Protein AF-A0ABD4Q4T1-F1 (afdb_monomer)

pLDDT: mean 94.78, std 2.32, range [81.69, 97.88]

Organism: Mycobacterium tuberculosis (NCBI:txid1773)

Nearest PDB structures (foldseek):
  1vzy-assembly1_A  TM=1.002E+00  e=9.423E-12  Bacillus subtilis subsp. subtilis str. 168
  1vq0-assembly1_B  TM=8.665E-01  e=4.776E-06  Thermotoga maritima
  1i7f-assembly1_A-2  TM=7.332E-01  e=3.291E-03  Escherichia coli
  1hw7-assembly1_A-2  TM=7.112E-01  e=4.563E-03  Escherichia coli
  3m7m-assembly1_X  TM=6.838E-01  e=7.209E-03  Escherichia coli K-12

Secondary structure (DSSP, 8-state):
-HHHHHHHHHHHHHHHHHHTT--TT-EEEEEEE-SSTT--EEEEEETTS-EEEEES-TT------TTSS--HHHHH-SSSEEEE-

Sequence (85 aa):
WPTASAAMGRTMTATVMMGAMLKGNQKLTVTVDGKGPIGRIIADADAQGNVRAYVDHPQTHFPLNDQGKLDVRRAVGTDGSIQVV

Structure (mmCIF, N/CA/C/O backbone):
data_AF-A0ABD4Q4T1-F1
#
_entry.id   AF-A0ABD4Q4T1-F1
#
loop_
_atom_site.group_PDB
_atom_site.id
_atom_site.type_symbol
_atom_site.label_atom_id
_atom_site.label_alt_id
_atom_site.label_comp_id
_atom_site.label_asym_id
_atom_site.label_entity_id
_atom_site.label_seq_id
_atom_site.pdbx_PDB_ins_code
_atom_site.Cartn_x
_atom_site.Ca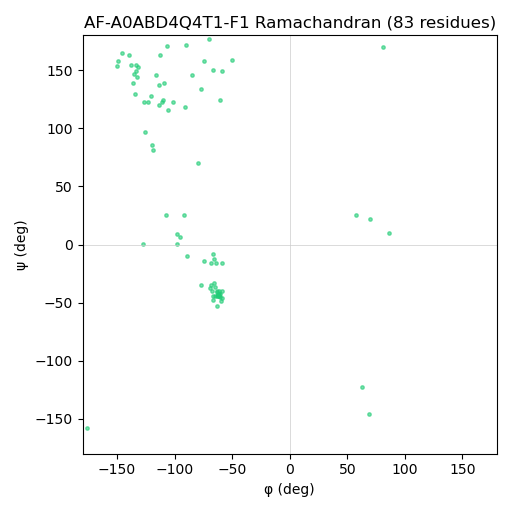rtn_y
_atom_site.Cartn_z
_atom_site.occupancy
_atom_site.B_iso_or_equiv
_atom_site.auth_seq_id
_atom_site.auth_comp_id
_atom_site.auth_asym_id
_atom_site.auth_atom_id
_atom_site.pdbx_PDB_model_num
ATOM 1 N N . TRP A 1 1 ? 15.993 -0.127 -3.059 1.00 81.69 1 TRP A N 1
ATOM 2 C CA . TRP A 1 1 ? 14.958 -0.345 -4.088 1.00 81.69 1 TRP A CA 1
ATOM 3 C C . TRP A 1 1 ? 13.940 0.794 -4.069 1.00 81.69 1 TRP A C 1
ATOM 5 O O . TRP A 1 1 ? 12.937 0.703 -3.371 1.00 81.69 1 TRP A O 1
ATOM 15 N N . PRO A 1 2 ? 14.215 1.902 -4.783 1.00 91.06 2 PRO A N 1
ATOM 16 C CA . PRO A 1 2 ? 13.476 3.161 -4.621 1.00 91.06 2 PRO A CA 1
ATOM 17 C C . PRO A 1 2 ? 11.990 3.082 -4.985 1.00 91.06 2 PRO A C 1
ATOM 19 O O . PRO A 1 2 ? 11.150 3.630 -4.276 1.00 91.06 2 PRO A O 1
ATOM 22 N N . THR A 1 3 ? 11.649 2.384 -6.072 1.00 93.69 3 THR A N 1
ATOM 23 C CA . THR A 1 3 ? 10.259 2.287 -6.543 1.00 93.69 3 THR A CA 1
ATOM 24 C C . THR A 1 3 ? 9.386 1.520 -5.553 1.00 93.69 3 THR A C 1
ATOM 26 O O . THR A 1 3 ? 8.294 1.984 -5.227 1.00 93.69 3 THR A O 1
ATOM 29 N N . ALA A 1 4 ? 9.885 0.398 -5.024 1.00 94.62 4 ALA A N 1
ATOM 30 C CA . ALA A 1 4 ? 9.191 -0.368 -3.995 1.00 94.62 4 ALA A CA 1
ATOM 31 C C . ALA A 1 4 ? 8.993 0.438 -2.702 1.00 94.62 4 ALA A C 1
ATOM 33 O O . ALA A 1 4 ? 7.885 0.485 -2.171 1.00 94.62 4 ALA A O 1
ATOM 34 N N . SER A 1 5 ? 10.026 1.154 -2.242 1.00 95.19 5 SER A N 1
ATOM 35 C CA . SER A 1 5 ? 9.923 2.037 -1.073 1.00 95.19 5 SER A CA 1
ATOM 36 C C . SER A 1 5 ? 8.912 3.168 -1.279 1.00 95.19 5 SER A C 1
ATOM 38 O O . SER A 1 5 ? 8.149 3.472 -0.369 1.00 95.19 5 SER A O 1
ATOM 40 N N . ALA A 1 6 ? 8.861 3.771 -2.471 1.00 95.69 6 ALA A N 1
ATOM 41 C CA . ALA A 1 6 ? 7.890 4.816 -2.785 1.00 95.69 6 ALA A CA 1
ATOM 42 C C . ALA A 1 6 ? 6.449 4.283 -2.830 1.00 95.69 6 ALA A C 1
ATOM 44 O O . ALA A 1 6 ? 5.537 4.958 -2.353 1.00 95.69 6 ALA A O 1
ATOM 45 N N . ALA A 1 7 ? 6.237 3.084 -3.380 1.00 95.94 7 ALA A N 1
ATOM 46 C CA . ALA A 1 7 ? 4.931 2.430 -3.396 1.00 95.94 7 ALA A CA 1
ATOM 47 C C . ALA A 1 7 ? 4.452 2.116 -1.969 1.00 95.94 7 ALA A C 1
ATOM 49 O O . ALA A 1 7 ? 3.386 2.570 -1.562 1.00 95.94 7 ALA A O 1
ATOM 50 N N . MET A 1 8 ? 5.289 1.426 -1.188 1.00 96.12 8 MET A N 1
ATOM 51 C CA . MET A 1 8 ? 5.001 1.066 0.201 1.00 96.12 8 MET A CA 1
ATOM 52 C C . MET A 1 8 ? 4.789 2.301 1.082 1.00 96.12 8 MET A C 1
ATOM 54 O O . MET A 1 8 ? 3.820 2.354 1.831 1.00 96.12 8 MET A O 1
ATOM 58 N N . GLY A 1 9 ? 5.648 3.318 0.959 1.00 96.25 9 GLY A N 1
ATOM 59 C CA . GLY A 1 9 ? 5.550 4.552 1.738 1.00 96.25 9 GLY A CA 1
ATOM 60 C C . GLY A 1 9 ? 4.240 5.300 1.491 1.00 96.25 9 GLY A C 1
ATOM 61 O O . GLY A 1 9 ? 3.587 5.709 2.445 1.00 96.25 9 GLY A O 1
ATOM 62 N N . ARG A 1 10 ? 3.793 5.405 0.231 1.00 96.69 10 ARG A N 1
ATOM 63 C CA . ARG A 1 10 ? 2.487 6.005 -0.101 1.00 96.69 10 ARG A CA 1
ATOM 64 C C . ARG A 1 10 ? 1.331 5.230 0.525 1.00 96.69 10 ARG A C 1
ATOM 66 O O . ARG A 1 10 ? 0.435 5.847 1.097 1.00 96.69 10 ARG A O 1
ATOM 73 N N . THR A 1 11 ? 1.367 3.899 0.456 1.00 96.56 11 THR A N 1
ATOM 74 C CA . THR A 1 11 ? 0.348 3.052 1.089 1.00 96.56 11 THR A CA 1
ATOM 75 C C . THR A 1 11 ? 0.358 3.217 2.608 1.00 96.56 11 THR A C 1
ATOM 77 O O . THR A 1 11 ? -0.703 3.409 3.193 1.00 96.56 11 THR A O 1
ATOM 80 N N . MET A 1 12 ? 1.526 3.237 3.255 1.00 96.62 12 MET A N 1
ATOM 81 C CA . MET A 1 12 ? 1.646 3.479 4.700 1.00 96.62 12 MET A CA 1
ATOM 82 C C . MET A 1 12 ? 1.065 4.833 5.108 1.00 96.62 12 MET A C 1
ATOM 84 O O . MET A 1 12 ? 0.300 4.901 6.065 1.00 96.62 12 MET A O 1
ATOM 88 N N . THR A 1 13 ? 1.381 5.902 4.373 1.00 96.62 13 THR A N 1
ATOM 89 C CA . THR A 1 13 ? 0.840 7.237 4.657 1.00 96.62 13 THR A CA 1
ATOM 90 C C . THR A 1 13 ? -0.682 7.266 4.509 1.00 96.62 13 THR A C 1
ATOM 92 O O . THR A 1 13 ? -1.369 7.811 5.367 1.00 96.62 13 THR A O 1
ATOM 95 N N . ALA A 1 14 ? -1.238 6.637 3.470 1.00 96.56 14 ALA A N 1
ATOM 96 C CA . ALA A 1 14 ? -2.690 6.509 3.333 1.00 96.56 14 ALA A CA 1
ATOM 97 C C . ALA A 1 14 ? -3.308 5.716 4.499 1.00 96.56 14 ALA A C 1
ATOM 99 O O . ALA A 1 14 ? -4.324 6.120 5.060 1.00 96.56 14 ALA A O 1
ATOM 100 N N . THR A 1 15 ? -2.655 4.625 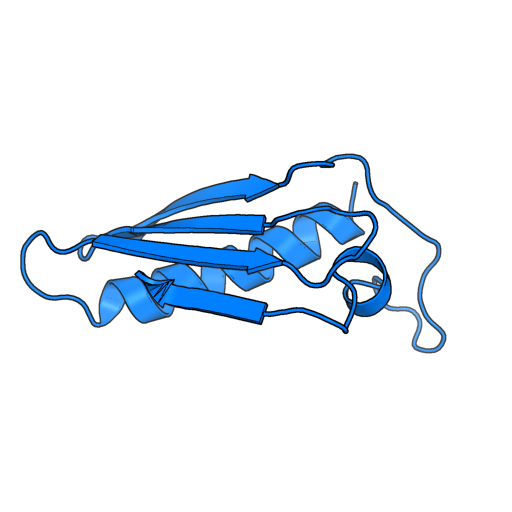4.897 1.00 96.19 15 THR A N 1
ATOM 101 C CA . THR A 1 15 ? -3.112 3.733 5.971 1.00 96.19 15 THR A CA 1
ATOM 102 C C . THR A 1 15 ? -3.116 4.442 7.321 1.00 96.19 15 THR A C 1
ATOM 104 O O . THR A 1 15 ? -4.112 4.362 8.029 1.00 96.19 15 THR A O 1
ATOM 107 N N . VAL A 1 16 ? -2.070 5.202 7.666 1.00 95.38 16 VAL A N 1
ATOM 108 C CA . VAL A 1 16 ? -2.026 5.941 8.940 1.00 95.38 16 VAL A CA 1
ATOM 109 C C . VAL A 1 16 ? -3.043 7.085 8.980 1.00 95.38 16 VAL A C 1
ATOM 111 O O . VAL A 1 16 ? -3.650 7.319 10.021 1.00 95.38 16 VAL A O 1
ATOM 114 N N . MET A 1 17 ? -3.302 7.757 7.849 1.00 95.69 17 MET A N 1
ATOM 115 C CA . MET A 1 17 ? -4.365 8.767 7.767 1.00 95.69 17 MET A CA 1
ATOM 116 C C . MET A 1 17 ? -5.749 8.153 8.008 1.00 95.69 17 MET A C 1
ATOM 118 O O . MET A 1 17 ? -6.561 8.755 8.703 1.00 95.69 17 MET A O 1
ATOM 122 N N . MET A 1 18 ? -6.011 6.952 7.478 1.00 94.81 18 MET A N 1
ATOM 123 C CA . MET A 1 18 ? -7.244 6.216 7.778 1.00 94.81 18 MET A CA 1
ATOM 124 C C . MET A 1 18 ? -7.265 5.718 9.232 1.00 94.81 18 MET A C 1
ATOM 126 O O . MET A 1 18 ? -8.303 5.785 9.883 1.00 94.81 18 MET A O 1
ATOM 130 N N . GLY A 1 19 ? -6.119 5.282 9.764 1.00 94.12 19 GLY A N 1
ATOM 131 C C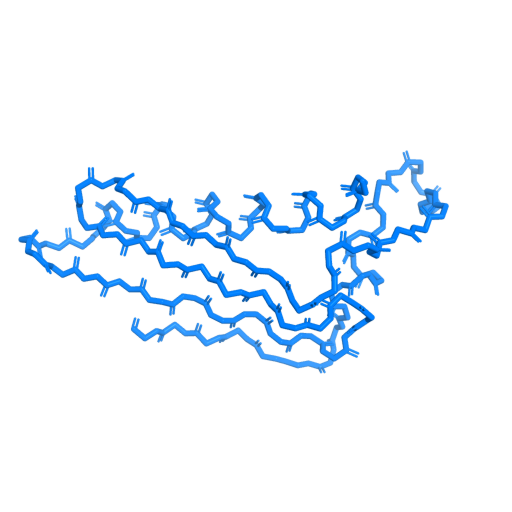A . GLY A 1 19 ? -5.962 4.858 11.156 1.00 94.12 19 GLY A CA 1
ATOM 132 C C . GLY A 1 19 ? -6.314 5.974 12.138 1.00 94.12 19 GLY A C 1
ATOM 133 O O . GLY A 1 19 ? -7.041 5.744 13.096 1.00 94.12 19 GLY A O 1
ATOM 134 N N . ALA A 1 20 ? -5.925 7.215 11.837 1.00 92.88 20 ALA A N 1
ATOM 135 C CA . ALA A 1 20 ? -6.275 8.392 12.635 1.00 92.88 20 ALA A CA 1
ATOM 136 C C . ALA A 1 20 ? -7.789 8.697 12.684 1.00 92.88 20 ALA A C 1
ATOM 138 O O . ALA A 1 20 ? -8.230 9.463 13.539 1.00 92.88 20 ALA A O 1
ATOM 139 N N . MET A 1 21 ? -8.594 8.117 11.784 1.00 93.31 21 MET A N 1
ATOM 140 C CA . MET A 1 21 ? -10.059 8.244 11.793 1.00 93.31 21 MET A CA 1
ATOM 141 C C . MET A 1 21 ? -10.748 7.163 12.640 1.00 93.31 21 MET A C 1
ATOM 143 O O . MET A 1 21 ? -11.956 7.245 12.882 1.00 93.31 21 MET A O 1
ATOM 147 N N . LEU A 1 22 ? -10.004 6.146 13.083 1.00 93.56 22 LEU A N 1
ATOM 148 C CA . LEU A 1 22 ? -10.509 5.067 13.923 1.00 93.56 22 LEU A CA 1
ATOM 149 C C . LEU A 1 22 ? -10.725 5.531 15.370 1.00 93.56 22 LEU A C 1
ATOM 151 O O . LEU A 1 22 ? -10.138 6.508 15.831 1.00 93.56 22 LEU A O 1
ATOM 155 N N . LYS A 1 23 ? -11.576 4.814 16.113 1.00 91.75 23 LYS A N 1
ATOM 156 C CA . LYS A 1 23 ? -11.874 5.119 17.522 1.00 91.75 23 LYS A CA 1
ATOM 157 C C . LYS A 1 23 ? -11.427 3.992 18.448 1.00 91.75 23 LYS A C 1
ATOM 159 O O . LYS A 1 23 ? -11.547 2.810 18.126 1.00 91.75 23 LYS A O 1
ATOM 164 N N . GLY A 1 24 ? -10.991 4.360 19.651 1.00 92.44 24 GLY A N 1
ATOM 165 C CA . GLY A 1 24 ? -10.625 3.404 20.698 1.00 92.44 24 GLY A CA 1
ATOM 166 C C . GLY A 1 24 ? -9.439 2.531 20.287 1.00 92.44 24 GLY A C 1
ATOM 167 O O . GLY A 1 24 ? -8.379 3.050 19.968 1.00 92.44 24 GLY A O 1
ATOM 168 N N . ASN A 1 25 ? -9.633 1.211 20.289 1.00 91.44 25 ASN A N 1
ATOM 169 C CA . ASN A 1 25 ? -8.615 0.212 19.934 1.00 91.44 25 ASN A CA 1
ATOM 170 C C . ASN A 1 25 ? -8.879 -0.456 18.574 1.00 91.44 25 ASN A C 1
ATOM 172 O O . ASN A 1 25 ? -8.492 -1.602 18.338 1.00 91.44 25 ASN A O 1
ATOM 176 N N . GLN A 1 26 ? -9.585 0.237 17.682 1.00 93.88 26 GLN A N 1
ATOM 177 C CA . GLN A 1 26 ? -9.766 -0.234 16.318 1.00 93.88 26 GLN A CA 1
ATOM 178 C C . GLN A 1 26 ? -8.435 -0.226 15.556 1.00 93.88 26 GLN A C 1
ATOM 180 O O . GLN A 1 26 ? -7.547 0.596 15.795 1.00 93.88 26 GLN A O 1
ATOM 185 N N . LYS A 1 27 ? -8.333 -1.157 14.612 1.00 94.50 27 LYS A N 1
ATOM 186 C CA . LYS A 1 27 ? -7.244 -1.277 13.649 1.00 94.50 27 LYS A CA 1
ATOM 187 C C . LYS A 1 27 ? -7.844 -1.490 12.272 1.00 94.50 27 LYS A C 1
ATOM 189 O O . LYS A 1 27 ? -8.952 -2.014 12.180 1.00 94.50 27 LYS A O 1
ATOM 194 N N . LEU A 1 28 ? -7.095 -1.115 11.249 1.00 95.88 28 LEU A N 1
ATOM 195 C CA . LEU A 1 28 ? -7.438 -1.407 9.869 1.00 95.88 28 LEU A CA 1
ATOM 196 C C . LEU A 1 28 ? -6.239 -1.991 9.132 1.00 95.88 28 LEU A C 1
ATOM 198 O O . LEU A 1 28 ? -5.087 -1.690 9.459 1.00 95.88 28 LEU A O 1
ATOM 202 N N . THR A 1 29 ? -6.534 -2.782 8.113 1.00 97.19 29 THR A N 1
ATOM 203 C CA . THR A 1 29 ? -5.565 -3.372 7.197 1.00 97.19 29 THR A CA 1
ATOM 204 C C . THR A 1 29 ? -5.910 -2.956 5.774 1.00 97.19 29 THR A C 1
ATOM 206 O O . THR A 1 29 ? -6.999 -3.231 5.274 1.00 97.19 29 THR A O 1
ATOM 209 N N . VAL A 1 30 ? -4.959 -2.324 5.094 1.00 97.69 30 VAL A N 1
ATOM 210 C CA . VAL A 1 30 ? -5.028 -1.981 3.674 1.00 97.69 30 VAL A CA 1
ATOM 211 C C . VAL A 1 30 ? -4.208 -2.987 2.889 1.00 97.69 30 VAL A C 1
ATOM 213 O O . VAL A 1 30 ? -3.004 -3.120 3.101 1.00 97.69 30 VAL A O 1
ATOM 216 N N . THR A 1 31 ? -4.846 -3.658 1.939 1.00 97.44 31 THR A N 1
ATOM 217 C CA . THR A 1 31 ? -4.181 -4.529 0.968 1.00 97.44 31 THR A CA 1
ATOM 218 C C . THR A 1 31 ? -4.321 -3.931 -0.422 1.00 97.44 31 THR A C 1
ATOM 220 O O . THR A 1 31 ? -5.430 -3.753 -0.917 1.00 97.44 31 THR A O 1
ATOM 223 N N . VAL A 1 32 ? -3.197 -3.633 -1.067 1.00 97.56 32 VAL A N 1
ATOM 224 C CA . VAL A 1 32 ? -3.132 -3.193 -2.463 1.00 97.56 32 VAL A CA 1
ATOM 225 C C . VAL A 1 32 ? -2.596 -4.346 -3.299 1.00 97.56 32 VAL A C 1
ATOM 227 O O . VAL A 1 32 ? -1.446 -4.752 -3.135 1.00 97.56 32 VAL A O 1
ATOM 230 N N . ASP A 1 33 ? -3.418 -4.853 -4.211 1.00 96.50 33 ASP A N 1
ATOM 231 C CA . ASP A 1 33 ? -3.035 -5.861 -5.198 1.00 96.50 33 ASP A CA 1
ATOM 232 C C . ASP A 1 33 ? -3.377 -5.331 -6.588 1.00 96.50 33 ASP A C 1
ATOM 234 O O . ASP A 1 33 ? -4.527 -5.414 -7.003 1.00 96.50 33 ASP A O 1
ATOM 238 N N . GLY A 1 34 ? -2.398 -4.757 -7.291 1.00 95.50 34 GLY A N 1
ATOM 239 C CA . GLY A 1 34 ? -2.573 -4.230 -8.650 1.00 95.50 34 GLY A CA 1
ATOM 240 C C . GLY A 1 34 ? -2.118 -5.182 -9.760 1.00 95.50 34 GLY A C 1
ATOM 241 O O . GLY A 1 34 ? -2.025 -4.750 -10.909 1.00 95.50 34 GLY A O 1
ATOM 242 N N . LYS A 1 35 ? -1.786 -6.441 -9.425 1.00 95.69 35 LYS A N 1
ATOM 243 C CA . LYS A 1 35 ? -1.195 -7.444 -10.338 1.00 95.69 35 LYS A CA 1
ATOM 244 C C . LYS A 1 35 ? 0.121 -7.019 -11.002 1.00 95.69 35 LYS A C 1
ATOM 246 O O . LYS A 1 35 ? 0.486 -7.514 -12.065 1.00 95.69 35 LYS A O 1
ATOM 251 N N . GLY A 1 36 ? 0.860 -6.116 -10.363 1.00 95.00 36 GLY A N 1
ATOM 252 C CA . GLY A 1 36 ? 2.190 -5.702 -10.788 1.00 95.00 36 GLY A CA 1
ATOM 253 C C . GLY A 1 36 ? 3.338 -6.536 -10.198 1.00 95.00 36 GLY A C 1
ATOM 254 O O . GLY A 1 36 ? 3.150 -7.342 -9.286 1.00 95.00 36 GLY A O 1
ATOM 255 N N . PRO A 1 37 ? 4.569 -6.307 -10.680 1.00 95.44 37 PRO A N 1
ATOM 256 C CA . PRO A 1 37 ? 5.786 -7.008 -10.264 1.00 95.44 37 PRO A CA 1
ATOM 257 C C . PRO A 1 37 ? 6.215 -6.755 -8.809 1.00 95.44 37 PRO A C 1
ATOM 259 O O . PRO A 1 37 ? 7.085 -7.459 -8.308 1.00 95.44 37 PRO A O 1
ATOM 262 N N . ILE A 1 38 ? 5.652 -5.769 -8.102 1.00 95.44 38 ILE A N 1
ATOM 263 C CA . ILE A 1 38 ? 5.884 -5.616 -6.654 1.00 95.44 38 ILE A CA 1
ATOM 264 C C . ILE A 1 38 ? 5.112 -6.663 -5.828 1.00 95.44 38 ILE A C 1
ATOM 266 O O . ILE A 1 38 ? 5.427 -6.881 -4.659 1.00 95.44 38 ILE A O 1
ATOM 270 N N . GLY A 1 39 ? 4.139 -7.347 -6.442 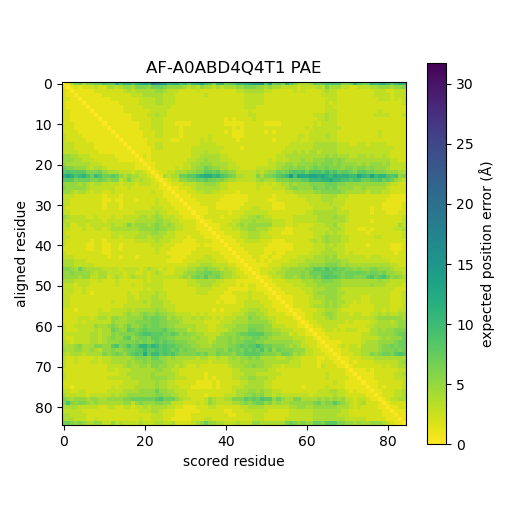1.00 95.62 39 GLY A N 1
ATOM 271 C CA . GLY A 1 39 ? 3.167 -8.192 -5.756 1.00 95.62 39 GLY A CA 1
ATOM 272 C C . GLY A 1 39 ? 2.205 -7.361 -4.909 1.00 95.62 39 GLY A C 1
ATOM 273 O O . GLY A 1 39 ? 1.847 -6.241 -5.282 1.00 95.62 39 GLY A O 1
ATOM 274 N N . ARG A 1 40 ? 1.773 -7.904 -3.770 1.00 96.56 40 ARG A N 1
ATOM 275 C CA . ARG A 1 40 ? 0.851 -7.208 -2.869 1.00 96.56 40 ARG A CA 1
ATOM 276 C C . ARG A 1 40 ? 1.607 -6.281 -1.929 1.00 96.56 40 ARG A C 1
ATOM 278 O O . ARG A 1 40 ? 2.711 -6.591 -1.482 1.00 96.56 40 ARG A O 1
ATOM 285 N N . ILE A 1 41 ? 0.979 -5.157 -1.606 1.00 97.62 41 ILE A N 1
ATOM 286 C CA . ILE A 1 41 ? 1.406 -4.242 -0.545 1.00 97.62 41 ILE A CA 1
ATOM 287 C C . ILE A 1 41 ? 0.373 -4.341 0.565 1.00 97.62 41 ILE A C 1
ATOM 289 O O . ILE A 1 41 ? -0.806 -4.090 0.324 1.00 97.62 41 ILE A O 1
ATOM 293 N N . ILE A 1 42 ? 0.808 -4.689 1.769 1.00 97.62 42 ILE A N 1
ATOM 294 C CA . ILE A 1 42 ? -0.073 -4.827 2.929 1.00 97.62 42 ILE A CA 1
ATOM 295 C C . ILE A 1 42 ? 0.402 -3.854 3.997 1.00 97.62 42 ILE A C 1
ATOM 297 O O . ILE A 1 42 ? 1.587 -3.837 4.332 1.00 97.62 42 ILE A O 1
ATOM 301 N N . ALA A 1 43 ? -0.509 -3.033 4.509 1.00 97.88 43 ALA A N 1
ATOM 302 C CA . ALA A 1 43 ? -0.241 -2.051 5.546 1.00 97.88 43 ALA A CA 1
ATOM 303 C C . ALA A 1 43 ? -1.323 -2.101 6.627 1.00 97.88 43 ALA A C 1
ATOM 305 O O . ALA A 1 43 ? -2.507 -2.019 6.320 1.00 97.88 43 ALA A O 1
ATOM 306 N N . ASP A 1 44 ? -0.911 -2.181 7.888 1.00 97.00 44 ASP A N 1
ATOM 307 C CA . ASP A 1 44 ? -1.800 -2.103 9.044 1.00 97.00 44 ASP A CA 1
ATOM 308 C C . ASP A 1 44 ? -1.574 -0.777 9.762 1.00 97.00 44 ASP A C 1
ATOM 310 O O . ASP A 1 44 ? -0.419 -0.387 9.965 1.00 97.00 44 ASP A O 1
ATOM 314 N N . ALA A 1 45 ? -2.650 -0.131 10.206 1.00 97.19 45 ALA A N 1
ATOM 315 C CA . ALA A 1 45 ? -2.574 0.975 11.153 1.00 97.19 45 ALA A CA 1
ATOM 316 C C . ALA A 1 45 ? -3.599 0.824 12.278 1.00 97.19 45 ALA A C 1
ATOM 318 O O . ALA A 1 45 ? -4.684 0.271 12.083 1.00 97.19 45 ALA A O 1
ATOM 319 N N . ASP A 1 46 ? -3.254 1.336 13.455 1.00 94.75 46 ASP A N 1
ATOM 320 C CA . ASP A 1 46 ? -4.169 1.456 14.587 1.00 94.75 46 ASP A CA 1
ATOM 321 C C . ASP A 1 46 ? -4.603 2.910 14.833 1.00 94.75 46 ASP A C 1
ATOM 323 O O . ASP A 1 46 ? -4.076 3.859 14.247 1.00 94.75 46 ASP A O 1
ATOM 327 N N . ALA A 1 47 ? -5.582 3.079 15.725 1.00 94.19 47 ALA A N 1
ATOM 328 C CA . ALA A 1 47 ? -6.080 4.389 16.146 1.00 94.19 47 ALA A CA 1
ATOM 329 C C . ALA A 1 47 ? -5.060 5.227 16.949 1.00 94.19 47 ALA A C 1
ATOM 331 O O . ALA A 1 47 ? -5.323 6.390 17.248 1.00 94.19 47 ALA A O 1
ATOM 332 N N . GLN A 1 48 ? -3.911 4.654 17.323 1.00 91.75 48 GLN A N 1
ATOM 333 C CA . GLN A 1 48 ? -2.860 5.317 18.103 1.00 91.75 48 GLN A CA 1
ATOM 334 C C . GLN A 1 48 ? -1.731 5.855 17.210 1.00 91.75 48 GLN A C 1
ATOM 336 O O . GLN A 1 48 ? -0.787 6.465 17.709 1.00 91.75 48 GLN A O 1
ATOM 341 N N . GLY A 1 49 ? -1.836 5.666 15.891 1.00 87.56 49 GLY A N 1
ATOM 342 C CA . GLY A 1 49 ? -0.849 6.132 14.921 1.00 87.56 49 GLY A CA 1
ATOM 343 C C . GLY A 1 49 ? 0.313 5.164 14.702 1.00 87.56 49 GLY A C 1
ATOM 344 O O . GLY A 1 49 ? 1.274 5.526 14.020 1.00 87.56 49 GLY A O 1
ATOM 345 N N . ASN A 1 50 ? 0.242 3.934 15.222 1.00 94.25 50 ASN A N 1
ATOM 346 C CA . ASN A 1 50 ? 1.212 2.904 14.872 1.00 94.25 50 ASN A CA 1
ATOM 347 C C . ASN A 1 50 ? 0.883 2.358 13.483 1.00 94.25 50 ASN A C 1
ATOM 349 O O . ASN A 1 50 ? -0.268 2.037 13.186 1.00 94.25 50 ASN A O 1
ATOM 353 N N . VAL A 1 51 ? 1.903 2.220 12.636 1.00 95.69 51 VAL A N 1
ATOM 354 C CA . VAL A 1 51 ? 1.763 1.690 11.278 1.00 95.69 51 VAL A CA 1
ATOM 355 C C . VAL A 1 51 ? 2.881 0.702 10.973 1.00 95.69 51 VAL A C 1
ATOM 357 O O . VAL A 1 51 ? 4.044 0.925 11.309 1.00 95.69 51 VAL A O 1
ATOM 360 N N . ARG A 1 52 ? 2.536 -0.392 10.299 1.00 96.12 52 ARG A N 1
ATOM 361 C CA . ARG A 1 52 ? 3.493 -1.361 9.752 1.00 96.12 52 ARG A CA 1
ATOM 362 C C . ARG A 1 52 ? 3.076 -1.733 8.341 1.00 96.12 52 ARG A C 1
ATOM 364 O O . ARG A 1 52 ? 1.886 -1.788 8.054 1.00 96.12 52 ARG A O 1
ATOM 371 N N . ALA A 1 53 ? 4.037 -2.008 7.470 1.00 96.12 53 ALA A N 1
ATOM 372 C CA . ALA A 1 53 ? 3.740 -2.485 6.129 1.00 96.12 53 ALA A CA 1
ATOM 373 C C . ALA A 1 53 ? 4.827 -3.411 5.603 1.00 96.12 53 ALA A C 1
ATOM 375 O O . ALA A 1 53 ? 5.973 -3.366 6.051 1.00 96.12 53 ALA A O 1
ATOM 376 N N . TYR A 1 54 ? 4.450 -4.227 4.629 1.00 96.31 54 TYR A N 1
ATOM 377 C CA . TYR A 1 54 ? 5.363 -5.060 3.867 1.00 96.31 54 TYR A CA 1
ATOM 378 C C . TYR A 1 54 ? 4.888 -5.192 2.419 1.00 96.31 54 TYR A C 1
ATOM 380 O O . TYR A 1 54 ? 3.750 -4.865 2.072 1.00 96.31 54 TYR A O 1
ATOM 388 N N . VAL A 1 55 ? 5.802 -5.654 1.572 1.00 96.69 55 VAL A N 1
ATOM 389 C CA . VAL A 1 55 ? 5.572 -5.904 0.149 1.00 96.69 55 VAL A CA 1
ATOM 390 C C . VAL A 1 55 ? 6.113 -7.282 -0.211 1.00 96.69 55 VAL A C 1
ATOM 392 O O . VAL A 1 55 ? 7.147 -7.677 0.328 1.00 96.69 55 VAL A O 1
ATOM 395 N N . ASP A 1 56 ? 5.442 -7.998 -1.115 1.00 95.81 56 ASP A N 1
ATOM 396 C CA . ASP A 1 56 ? 5.857 -9.352 -1.521 1.00 95.81 56 ASP A CA 1
ATOM 397 C C . ASP A 1 56 ? 7.252 -9.340 -2.187 1.00 95.81 56 ASP A C 1
ATOM 399 O O . ASP A 1 56 ? 8.107 -10.164 -1.867 1.00 95.81 56 ASP A O 1
ATOM 403 N N . HIS A 1 57 ? 7.518 -8.368 -3.071 1.00 95.88 57 HIS A N 1
ATOM 404 C CA . HIS A 1 57 ? 8.802 -8.230 -3.770 1.00 95.88 57 HIS A CA 1
ATOM 405 C C . HIS A 1 57 ? 9.469 -6.877 -3.455 1.00 95.88 57 HIS A C 1
ATOM 407 O O . HIS A 1 57 ? 9.335 -5.910 -4.212 1.00 95.88 57 HIS A O 1
ATOM 413 N N . PRO A 1 58 ? 10.236 -6.767 -2.349 1.00 94.19 58 PRO A N 1
ATOM 414 C CA . PRO A 1 58 ? 10.871 -5.508 -1.944 1.00 94.19 58 PRO A CA 1
ATOM 415 C C . PRO A 1 58 ? 11.987 -5.066 -2.895 1.00 94.19 58 PRO A C 1
ATOM 417 O O . PRO A 1 58 ? 12.402 -3.907 -2.868 1.00 94.19 58 PRO A O 1
ATOM 420 N N . GLN A 1 59 ? 12.466 -5.978 -3.743 1.00 94.56 59 GLN A N 1
ATOM 421 C CA . GLN A 1 59 ? 13.539 -5.752 -4.704 1.00 94.56 59 GLN A CA 1
ATOM 422 C C . GLN A 1 59 ? 13.041 -5.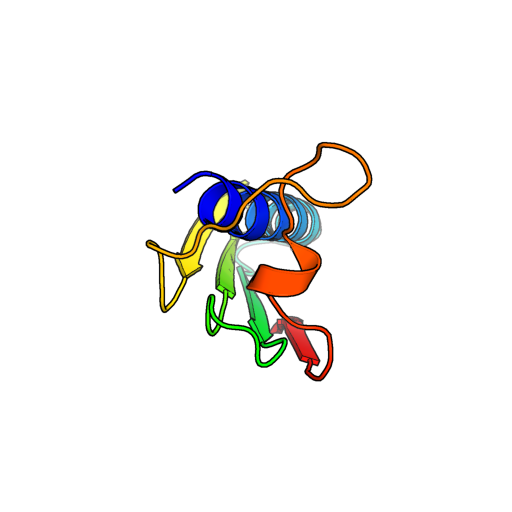308 -6.090 1.00 94.56 59 GLN A C 1
ATOM 424 O O . GLN A 1 59 ? 13.709 -5.507 -7.097 1.00 94.56 59 GLN A O 1
ATOM 429 N N . THR A 1 60 ? 11.862 -4.687 -6.163 1.00 91.94 60 THR A N 1
ATOM 430 C CA . THR A 1 60 ? 11.292 -4.216 -7.431 1.00 91.94 60 THR A CA 1
ATOM 431 C C . THR A 1 60 ? 11.703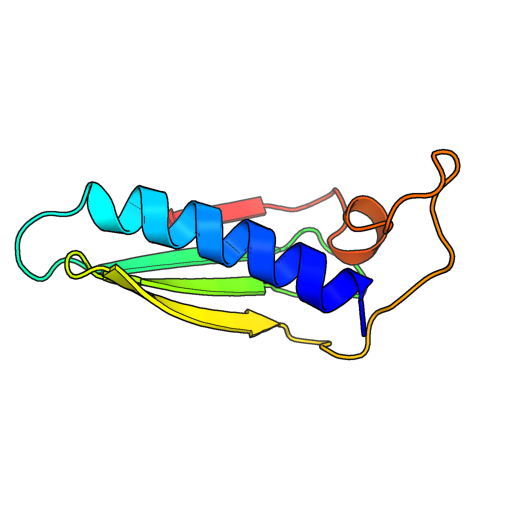 -2.767 -7.714 1.00 91.94 60 THR A C 1
ATOM 433 O O . THR A 1 60 ? 11.383 -1.837 -6.964 1.00 91.94 60 THR A O 1
ATOM 436 N N . HIS A 1 61 ? 12.426 -2.552 -8.815 1.00 92.12 61 HIS A N 1
ATOM 437 C CA . HIS A 1 61 ? 12.803 -1.229 -9.319 1.00 92.12 61 HIS A CA 1
ATOM 438 C C . HIS A 1 61 ? 12.946 -1.238 -10.841 1.00 92.12 61 HIS A C 1
ATOM 440 O O . HIS A 1 61 ? 13.245 -2.263 -11.447 1.00 92.12 61 HIS A O 1
ATOM 446 N N . PHE A 1 62 ? 12.738 -0.069 -11.435 1.00 92.25 62 PHE A N 1
ATOM 447 C CA . PHE A 1 62 ? 12.763 0.173 -12.871 1.00 92.25 62 PHE A CA 1
ATOM 448 C C . PHE A 1 62 ? 13.469 1.502 -13.139 1.00 92.25 62 PHE A C 1
ATOM 450 O O . PHE A 1 62 ? 13.554 2.329 -12.221 1.00 92.25 62 PHE A O 1
ATOM 457 N N . PRO A 1 63 ? 13.899 1.749 -14.388 1.00 93.38 63 PRO A N 1
ATOM 458 C CA . PRO A 1 63 ? 14.207 3.096 -14.843 1.00 93.38 63 PRO A CA 1
ATOM 459 C C . PRO A 1 63 ? 13.072 4.080 -14.528 1.00 93.38 63 PRO A C 1
ATOM 461 O O . PRO A 1 63 ? 11.920 3.688 -14.316 1.00 93.38 63 PRO A O 1
ATOM 464 N N . LEU A 1 64 ? 13.412 5.367 -14.489 1.00 93.81 64 LEU A N 1
ATOM 465 C CA . LEU A 1 64 ? 12.423 6.427 -14.325 1.00 93.81 64 LEU A CA 1
ATOM 466 C C . LEU A 1 64 ? 11.393 6.371 -15.463 1.00 93.81 64 LEU A C 1
ATOM 468 O O . LEU A 1 64 ? 11.711 5.963 -16.579 1.00 93.81 64 LEU A O 1
ATOM 472 N N . ASN A 1 65 ? 10.164 6.780 -15.163 1.00 93.12 65 ASN A N 1
ATOM 473 C CA . ASN A 1 65 ? 9.122 6.930 -16.172 1.00 93.12 65 ASN A CA 1
ATOM 474 C C . ASN A 1 65 ? 9.419 8.120 -17.107 1.00 93.12 65 ASN A C 1
ATOM 476 O O . ASN A 1 65 ? 10.346 8.894 -16.866 1.00 93.12 65 ASN A O 1
ATOM 480 N N . ASP A 1 66 ? 8.574 8.327 -18.119 1.00 92.62 66 ASP A N 1
ATOM 481 C CA . ASP A 1 66 ? 8.716 9.416 -19.104 1.00 92.62 66 ASP A CA 1
ATOM 482 C C . ASP A 1 66 ? 8.716 10.829 -18.484 1.00 92.62 66 ASP A C 1
ATOM 484 O O . ASP A 1 66 ? 9.130 1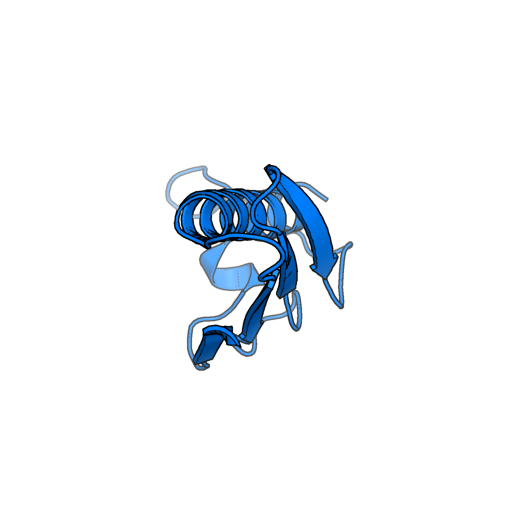1.797 -19.114 1.00 92.62 66 ASP A O 1
ATOM 488 N N . GLN A 1 67 ? 8.272 10.962 -17.229 1.00 93.31 67 GLN A N 1
ATOM 489 C CA . GLN A 1 67 ? 8.283 12.212 -16.462 1.00 93.31 67 GLN A CA 1
ATOM 490 C C . GLN A 1 67 ? 9.521 12.357 -15.561 1.00 93.31 67 GLN A C 1
ATOM 492 O O . GLN A 1 67 ? 9.570 13.265 -14.728 1.00 93.31 67 GLN A O 1
ATOM 497 N N . GLY A 1 68 ? 10.490 11.443 -15.648 1.00 92.44 68 GLY A N 1
ATOM 498 C CA . GLY A 1 68 ? 11.674 11.427 -14.788 1.00 92.44 68 GLY A CA 1
ATOM 499 C C . GLY A 1 68 ? 11.379 11.066 -13.326 1.00 92.44 68 GLY A C 1
ATOM 500 O O . GLY A 1 68 ? 12.152 11.418 -12.438 1.00 92.44 68 GLY A O 1
ATOM 501 N N . LYS A 1 69 ? 10.259 10.387 -13.037 1.00 94.12 69 LYS A N 1
ATOM 502 C CA . LYS A 1 69 ? 9.852 9.975 -11.681 1.00 94.12 69 LYS A CA 1
ATOM 503 C C . LYS A 1 69 ? 9.896 8.459 -11.505 1.00 94.12 69 LYS A C 1
ATOM 505 O O . LYS A 1 69 ? 9.908 7.697 -12.466 1.00 94.12 69 LYS A O 1
ATOM 510 N N . LEU A 1 70 ? 9.887 8.013 -10.248 1.00 93.56 70 LEU A N 1
ATOM 511 C CA . LEU A 1 70 ? 9.793 6.591 -9.912 1.00 93.56 70 LEU A CA 1
ATOM 512 C C . LEU A 1 70 ? 8.490 5.995 -10.453 1.00 93.56 70 LEU A C 1
ATOM 514 O O . LEU A 1 70 ? 7.398 6.460 -10.110 1.00 93.56 70 LEU A O 1
ATOM 518 N N . ASP A 1 71 ? 8.614 4.935 -11.250 1.00 94.94 71 ASP A N 1
ATOM 519 C CA . ASP A 1 71 ? 7.477 4.283 -11.898 1.00 94.94 71 ASP A CA 1
ATOM 520 C C . ASP A 1 71 ? 6.722 3.335 -10.949 1.00 94.94 71 ASP A C 1
ATOM 522 O O . ASP A 1 71 ? 6.769 2.107 -11.042 1.00 94.94 71 ASP A O 1
ATOM 526 N N . VAL A 1 72 ? 6.033 3.935 -9.976 1.00 94.19 72 VAL A N 1
ATOM 527 C CA . VAL A 1 72 ? 5.201 3.214 -9.002 1.00 94.19 72 VAL A CA 1
ATOM 528 C C . VAL A 1 72 ? 4.001 2.555 -9.682 1.00 94.19 72 VAL A C 1
ATOM 530 O O . VAL A 1 72 ? 3.606 1.466 -9.279 1.00 94.19 72 VAL A O 1
ATOM 533 N N . ARG A 1 73 ? 3.449 3.177 -10.736 1.00 94.31 73 ARG A N 1
ATOM 534 C CA . ARG A 1 73 ? 2.323 2.624 -11.504 1.00 94.31 73 ARG A CA 1
ATOM 535 C C . ARG A 1 73 ? 2.704 1.276 -12.105 1.00 94.31 73 ARG A C 1
ATOM 537 O O . ARG A 1 73 ? 1.963 0.315 -11.935 1.00 94.31 73 ARG A O 1
ATOM 544 N N . ARG A 1 74 ? 3.869 1.188 -12.754 1.00 93.88 74 ARG A N 1
ATOM 545 C CA . ARG A 1 74 ? 4.377 -0.077 -13.293 1.00 93.88 74 ARG A CA 1
ATOM 546 C C . ARG A 1 74 ? 4.684 -1.095 -12.206 1.00 93.88 74 ARG A C 1
ATOM 548 O O . ARG A 1 74 ? 4.454 -2.273 -12.431 1.00 93.88 74 ARG A O 1
ATOM 555 N N . ALA A 1 75 ? 5.196 -0.666 -11.051 1.00 94.38 75 ALA A N 1
ATOM 556 C CA . ALA A 1 75 ? 5.515 -1.577 -9.954 1.00 94.38 75 ALA A CA 1
ATOM 557 C C . ALA A 1 75 ? 4.273 -2.227 -9.334 1.00 94.38 75 ALA A C 1
ATOM 559 O O . ALA A 1 75 ? 4.259 -3.439 -9.147 1.00 94.38 75 ALA A O 1
ATOM 560 N N . VAL A 1 76 ? 3.247 -1.430 -9.034 1.00 95.56 76 VAL A N 1
ATOM 561 C CA . VAL A 1 76 ? 2.005 -1.895 -8.395 1.00 95.56 76 VAL A CA 1
ATOM 562 C C . VAL A 1 76 ? 1.090 -2.603 -9.387 1.00 95.56 76 VAL A C 1
ATOM 564 O O . VAL A 1 76 ? 0.450 -3.584 -9.021 1.00 95.56 76 VAL A O 1
ATOM 567 N N . GLY A 1 77 ? 1.074 -2.142 -10.639 1.00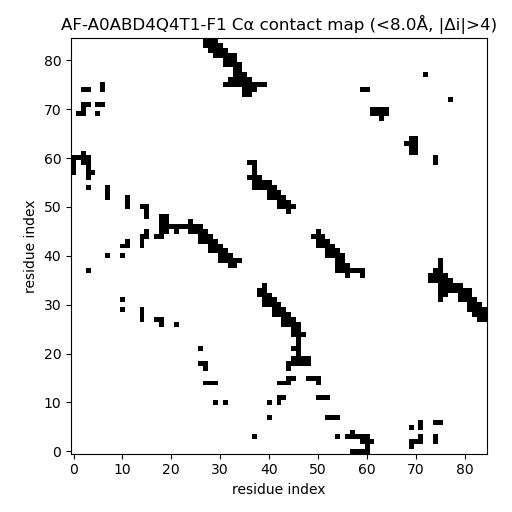 95.94 77 GLY A N 1
ATOM 568 C CA . GLY A 1 77 ? 0.106 -2.552 -11.648 1.00 95.94 77 GLY A CA 1
ATOM 569 C C . GLY A 1 77 ? -1.223 -1.801 -11.510 1.00 95.94 77 GLY A C 1
ATOM 570 O O . GLY A 1 77 ? -1.436 -1.028 -10.573 1.00 95.94 77 GLY A O 1
ATOM 571 N N . THR A 1 78 ? -2.089 -1.952 -12.510 1.00 95.75 78 THR A N 1
ATOM 572 C CA . THR A 1 78 ? -3.320 -1.152 -12.658 1.00 95.75 78 THR A CA 1
ATOM 573 C C . THR A 1 78 ? -4.575 -1.988 -12.828 1.00 95.75 78 THR A C 1
ATOM 575 O O . THR A 1 78 ? -5.647 -1.420 -13.006 1.00 95.75 78 THR A O 1
ATOM 578 N N . ASP A 1 79 ? -4.441 -3.309 -12.810 1.00 94.88 79 ASP A N 1
ATOM 579 C CA . ASP A 1 79 ? -5.547 -4.236 -13.010 1.00 94.88 79 ASP A CA 1
ATOM 580 C C . ASP A 1 79 ? -5.709 -5.083 -11.752 1.00 94.88 79 ASP A C 1
ATOM 582 O O . ASP A 1 79 ? -5.152 -6.169 -11.623 1.00 94.88 79 ASP A O 1
ATOM 586 N N . GLY A 1 80 ? -6.378 -4.518 -10.754 1.00 94.19 80 GLY A N 1
ATOM 587 C CA . GLY A 1 80 ? -6.492 -5.147 -9.451 1.00 94.19 80 GLY A CA 1
ATOM 588 C C . GLY A 1 80 ? -7.374 -4.361 -8.491 1.00 94.19 80 GLY A C 1
ATOM 589 O O . GLY A 1 80 ? -8.232 -3.588 -8.914 1.00 94.19 80 GLY A O 1
ATOM 590 N N . SER A 1 81 ? -7.197 -4.574 -7.189 1.00 95.88 81 SER A N 1
ATOM 591 C CA . SER A 1 81 ? -8.080 -4.020 -6.161 1.00 95.88 81 SER A CA 1
ATOM 592 C C . SER A 1 81 ? -7.318 -3.482 -4.955 1.00 95.88 81 SER A C 1
ATOM 594 O O . SER A 1 81 ? -6.211 -3.921 -4.638 1.00 95.88 81 SER A O 1
ATOM 596 N N . ILE A 1 82 ? -7.951 -2.531 -4.271 1.00 96.69 82 ILE A N 1
ATOM 597 C CA . ILE A 1 82 ? -7.554 -2.071 -2.945 1.00 96.69 82 ILE A CA 1
ATOM 598 C C . ILE A 1 82 ? -8.632 -2.551 -1.981 1.00 96.69 82 ILE A C 1
ATOM 600 O O . ILE A 1 82 ? -9.811 -2.265 -2.180 1.00 96.69 82 ILE A O 1
ATOM 604 N N . GLN A 1 83 ? -8.228 -3.286 -0.954 1.00 97.00 83 GLN A N 1
ATOM 605 C CA . GLN A 1 83 ? -9.109 -3.807 0.084 1.00 97.00 83 GLN A CA 1
ATOM 606 C C . GLN A 1 83 ? -8.767 -3.129 1.406 1.00 97.00 83 GLN A C 1
ATOM 608 O O . GLN A 1 83 ? -7.590 -2.963 1.725 1.00 97.00 83 GLN A O 1
ATOM 613 N N . VAL A 1 84 ? -9.793 -2.737 2.157 1.00 96.25 84 VAL A N 1
ATOM 614 C CA . VAL A 1 84 ? -9.666 -2.139 3.490 1.00 96.25 84 VAL A CA 1
ATOM 615 C C . VAL A 1 84 ? -10.550 -2.941 4.434 1.00 96.25 84 VAL A C 1
ATOM 617 O O . VAL A 1 84 ? -11.741 -3.094 4.157 1.00 96.25 84 VAL A O 1
ATOM 620 N N . VAL A 1 85 ? -9.955 -3.480 5.497 1.00 93.94 85 VAL A N 1
ATOM 621 C CA . VAL A 1 85 ? -10.614 -4.339 6.496 1.00 93.94 85 VAL A CA 1
ATOM 622 C C . VAL A 1 85 ? -10.394 -3.779 7.887 1.00 93.94 85 VAL A C 1
ATOM 624 O O . VAL A 1 85 ? -9.242 -3.373 8.153 1.00 93.94 85 VAL A O 1
#

Mean predicted aligned error: 3.1 Å

Foldseek 3Di:
DVLLCVLLVVVQVVLLVVQCVDDDFDKKKKWQAQVAQQGIKIKIHHNVSDIDIDTPHSPDFDQADPVRHGPNCRRRHHHTDIDMD

InterPro domains:
  IPR000397 Heat shock protein Hsp33 [PF01430] (1-85)
  IPR000397 Heat shock protein Hsp33 [PTHR30111] (1-85)
  IPR016153 Heat shock protein Hsp33, N-terminal [G3DSA:3.55.30.10] (1-85)
  IPR016153 Heat shock protein 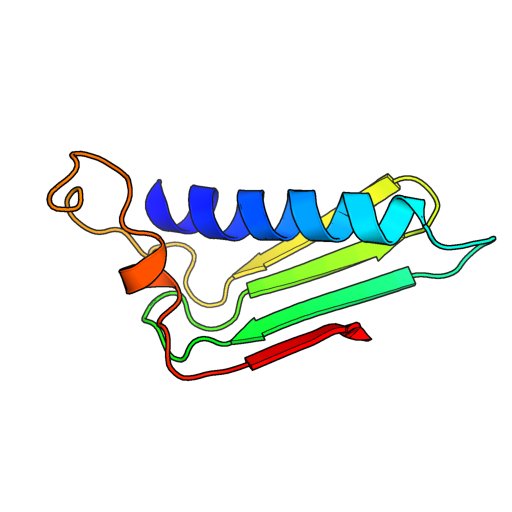Hsp33, N-terminal [SSF64397] (1-84)

Solvent-accessible surface area (backbone atoms only — not comparable to full-atom values): 4471 Å² total; per-residue (Å²): 84,68,28,32,52,53,46,51,49,54,50,42,55,54,34,33,58,54,11,62,72,42,63,83,88,40,64,39,39,39,38,40,36,18,78,17,75,22,40,43,37,41,25,38,11,26,35,85,62,54,67,52,70,54,52,74,32,61,82,30,67,74,73,59,39,102,83,72,41,72,40,35,63,66,32,34,30,87,68,62,51,76,48,77,84

Radius of gyration: 13.35 Å; Cα contacts (8 Å, |Δi|>4): 194; chains: 1; bounding box: 27×22×40 Å